Protein AF-A0AB72Z5K2-F1 (afdb_monomer_lite)

Structure (mmCIF, N/CA/C/O backbone):
data_AF-A0AB72Z5K2-F1
#
_entry.id   AF-A0AB72Z5K2-F1
#
loop_
_atom_site.group_PDB
_atom_site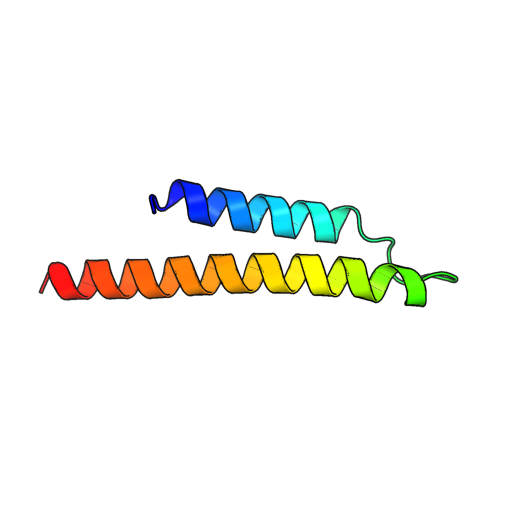.id
_atom_site.type_symbol
_atom_site.label_atom_id
_atom_site.label_alt_id
_atom_site.label_comp_id
_atom_site.label_asym_id
_atom_site.label_entity_id
_atom_site.label_seq_id
_atom_site.pdbx_PDB_ins_code
_atom_site.Cartn_x
_atom_site.Cartn_y
_atom_site.Cartn_z
_atom_site.occupancy
_atom_site.B_iso_or_equiv
_atom_site.auth_seq_id
_atom_site.auth_comp_id
_atom_site.auth_asym_id
_atom_site.auth_atom_id
_atom_site.pdbx_PDB_model_num
ATOM 1 N N . MET A 1 1 ? -0.010 -3.006 15.960 1.00 61.16 1 MET A N 1
ATOM 2 C CA . MET A 1 1 ? 0.567 -1.792 15.334 1.00 61.16 1 MET A CA 1
ATOM 3 C C . MET A 1 1 ? -0.383 -0.610 15.474 1.00 61.16 1 MET A C 1
ATOM 5 O O . MET A 1 1 ? -1.597 -0.792 15.363 1.00 61.16 1 MET A O 1
ATOM 9 N N . LYS A 1 2 ? 0.132 0.597 15.732 1.00 77.88 2 LYS A N 1
ATOM 10 C CA . LYS A 1 2 ? -0.675 1.833 15.739 1.00 77.88 2 LYS A CA 1
ATOM 11 C C . LYS A 1 2 ? -1.166 2.131 14.313 1.00 77.88 2 LYS A C 1
ATOM 13 O O . LYS A 1 2 ? -0.524 1.706 13.360 1.00 77.88 2 LYS A O 1
ATOM 18 N N . ILE A 1 3 ? -2.310 2.813 14.164 1.00 80.44 3 ILE A N 1
ATOM 19 C CA . ILE A 1 3 ? -2.853 3.170 12.831 1.00 80.44 3 ILE A CA 1
ATOM 20 C C . ILE A 1 3 ? -1.819 3.995 12.037 1.00 80.44 3 ILE A C 1
ATOM 22 O O . ILE A 1 3 ? -1.666 3.828 10.835 1.00 80.44 3 ILE A O 1
ATOM 26 N N . VAL A 1 4 ? -1.029 4.786 12.772 1.00 84.75 4 VAL A N 1
ATOM 27 C CA . VAL A 1 4 ? 0.091 5.604 12.300 1.00 84.75 4 VAL A CA 1
ATOM 28 C C . VAL A 1 4 ? 1.145 4.772 11.563 1.00 84.75 4 VAL A C 1
ATOM 30 O O . VAL A 1 4 ? 1.618 5.191 10.516 1.00 84.75 4 VAL A O 1
ATOM 33 N N . ASN A 1 5 ? 1.466 3.564 12.041 1.00 85.31 5 ASN A N 1
ATOM 34 C CA . ASN A 1 5 ? 2.430 2.688 11.366 1.00 85.31 5 ASN A CA 1
ATOM 35 C C . ASN A 1 5 ? 1.902 2.201 10.012 1.00 85.31 5 ASN A C 1
ATOM 37 O O . ASN A 1 5 ? 2.669 2.095 9.065 1.00 85.31 5 ASN A O 1
ATOM 41 N N . ALA A 1 6 ? 0.602 1.911 9.906 1.00 83.44 6 ALA A N 1
ATOM 42 C CA . ALA A 1 6 ? 0.014 1.489 8.638 1.00 83.44 6 ALA A CA 1
ATOM 43 C C . ALA A 1 6 ? -0.047 2.655 7.638 1.00 83.44 6 ALA A C 1
ATOM 45 O O . ALA A 1 6 ? 0.276 2.478 6.467 1.00 83.44 6 ALA A O 1
ATOM 46 N N . LEU A 1 7 ? -0.372 3.860 8.118 1.00 87.56 7 LEU A N 1
ATOM 47 C CA . LEU A 1 7 ? -0.355 5.076 7.306 1.00 87.56 7 LEU A CA 1
ATOM 48 C C . LEU A 1 7 ? 1.060 5.409 6.800 1.00 87.56 7 LEU A C 1
ATOM 50 O O . LEU A 1 7 ? 1.230 5.802 5.650 1.00 87.56 7 LEU A O 1
ATOM 54 N N . PHE A 1 8 ? 2.080 5.177 7.630 1.00 89.88 8 PHE A N 1
ATOM 55 C CA . PHE A 1 8 ? 3.485 5.326 7.252 1.00 89.88 8 PHE A CA 1
ATOM 56 C C . PHE A 1 8 ? 3.895 4.359 6.130 1.00 89.88 8 PHE A C 1
ATOM 58 O O . PHE A 1 8 ? 4.505 4.782 5.152 1.00 89.88 8 PHE A O 1
ATOM 65 N N . ILE A 1 9 ? 3.498 3.084 6.221 1.00 88.12 9 ILE A N 1
ATOM 66 C CA . ILE A 1 9 ? 3.773 2.071 5.186 1.00 88.12 9 ILE A CA 1
ATOM 67 C C . ILE A 1 9 ? 3.109 2.441 3.851 1.00 88.12 9 ILE A C 1
ATOM 69 O O . ILE A 1 9 ? 3.746 2.349 2.804 1.00 88.12 9 ILE A O 1
ATOM 73 N N . ILE A 1 10 ? 1.856 2.910 3.881 1.00 89.88 10 ILE A N 1
ATOM 74 C CA . ILE A 1 10 ? 1.150 3.375 2.675 1.00 89.88 10 ILE A CA 1
ATOM 75 C C . ILE A 1 10 ? 1.879 4.569 2.051 1.00 89.88 10 ILE A C 1
ATOM 77 O O . ILE A 1 10 ? 2.071 4.596 0.839 1.00 89.88 10 ILE A O 1
ATOM 81 N N . SER A 1 11 ? 2.329 5.523 2.871 1.00 90.62 11 SER A N 1
ATOM 82 C CA . SER A 1 11 ? 3.078 6.693 2.400 1.00 90.62 11 SER A CA 1
ATOM 83 C C . SER A 1 11 ? 4.374 6.293 1.683 1.00 90.62 11 SER A C 1
ATOM 85 O O . SER A 1 11 ? 4.649 6.776 0.588 1.00 90.62 11 SER A O 1
ATOM 87 N N . ILE A 1 12 ? 5.124 5.331 2.232 1.00 89.75 12 ILE A N 1
ATOM 88 C CA . ILE A 1 12 ? 6.325 4.782 1.580 1.00 89.75 12 ILE A CA 1
ATOM 89 C C . ILE A 1 12 ? 5.974 4.131 0.237 1.00 89.75 12 ILE A C 1
ATOM 91 O O . ILE A 1 12 ? 6.638 4.398 -0.762 1.00 89.75 12 ILE A O 1
ATOM 95 N N . GLY A 1 13 ? 4.920 3.311 0.190 1.00 87.06 13 GLY A N 1
ATOM 96 C CA . GLY A 1 13 ? 4.471 2.677 -1.051 1.00 87.06 13 GLY A CA 1
ATOM 97 C C . GLY A 1 13 ? 4.091 3.694 -2.135 1.00 87.06 13 GLY A C 1
ATOM 98 O O . GLY A 1 13 ? 4.476 3.533 -3.291 1.00 87.06 13 GLY A O 1
ATOM 99 N N . LEU A 1 14 ? 3.415 4.784 -1.758 1.00 88.19 14 LEU A N 1
ATOM 100 C CA . LEU A 1 14 ? 3.068 5.880 -2.668 1.00 88.19 14 LEU A CA 1
ATOM 101 C C . LEU A 1 14 ? 4.302 6.642 -3.170 1.00 88.19 14 LEU A C 1
ATOM 103 O O . LEU A 1 14 ? 4.362 6.973 -4.353 1.00 88.19 14 LEU A O 1
ATOM 107 N N . ILE A 1 15 ? 5.302 6.873 -2.314 1.00 88.44 15 ILE A N 1
ATOM 108 C CA . ILE A 1 15 ? 6.578 7.487 -2.718 1.00 88.44 15 ILE A CA 1
ATOM 109 C C . ILE A 1 15 ? 7.297 6.600 -3.742 1.00 88.44 15 ILE A C 1
ATOM 111 O O . ILE A 1 15 ? 7.763 7.101 -4.762 1.00 88.44 15 ILE A O 1
ATOM 115 N N . ILE A 1 16 ? 7.340 5.282 -3.525 1.00 84.50 16 ILE A N 1
ATOM 116 C CA . ILE A 1 16 ? 7.951 4.330 -4.471 1.00 84.50 16 ILE A CA 1
ATOM 117 C C . ILE A 1 16 ? 7.248 4.388 -5.835 1.00 84.50 16 ILE A C 1
ATOM 119 O O . ILE A 1 16 ? 7.908 4.410 -6.874 1.00 84.50 16 ILE A O 1
ATOM 123 N N . ILE A 1 17 ? 5.914 4.463 -5.844 1.00 84.25 17 ILE A N 1
ATOM 124 C CA . ILE A 1 17 ? 5.135 4.609 -7.081 1.00 84.25 17 ILE A CA 1
ATOM 125 C C . ILE A 1 17 ? 5.453 5.945 -7.767 1.00 84.25 17 ILE A C 1
ATOM 1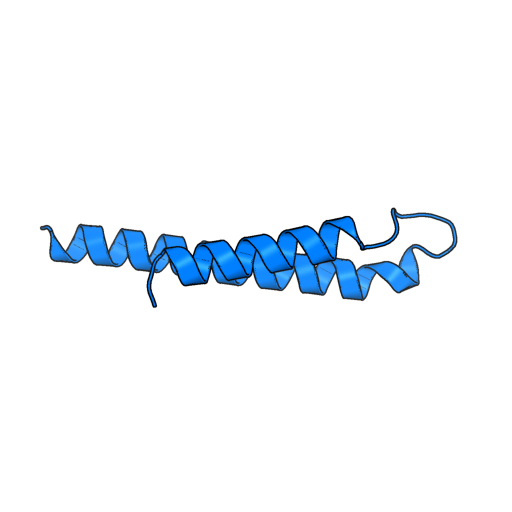27 O O . ILE A 1 17 ? 5.652 5.968 -8.976 1.00 84.25 17 ILE A O 1
ATOM 131 N N . MET A 1 18 ? 5.558 7.044 -7.014 1.00 81.06 18 MET A N 1
ATOM 132 C CA . MET A 1 18 ? 5.861 8.374 -7.557 1.00 81.06 18 MET A CA 1
ATOM 133 C C . MET A 1 18 ? 7.265 8.465 -8.178 1.00 81.06 18 MET A C 1
ATOM 135 O O . MET A 1 18 ? 7.451 9.162 -9.171 1.00 81.06 18 MET A O 1
ATOM 139 N N . PHE A 1 19 ? 8.243 7.748 -7.618 1.00 79.06 19 PHE A N 1
ATOM 140 C CA . PHE A 1 19 ? 9.600 7.648 -8.168 1.00 79.06 19 PHE A CA 1
ATOM 141 C C . PHE A 1 19 ? 9.740 6.599 -9.276 1.00 79.06 19 PHE A C 1
ATOM 143 O O . PHE A 1 19 ? 10.796 6.521 -9.904 1.00 79.06 19 PHE A O 1
ATOM 150 N N . SER A 1 20 ? 8.706 5.793 -9.532 1.00 71.38 20 SER A N 1
ATOM 151 C CA . SER A 1 20 ? 8.723 4.836 -10.635 1.00 71.38 20 SER A CA 1
ATOM 152 C C . SER A 1 20 ? 8.669 5.603 -11.963 1.00 71.38 20 SER A C 1
ATOM 154 O O . SER A 1 20 ? 7.709 6.342 -12.184 1.00 71.38 20 SER A O 1
ATOM 156 N N . PRO A 1 21 ? 9.659 5.447 -12.864 1.00 64.69 21 PRO A N 1
ATOM 157 C CA . PRO A 1 21 ? 9.655 6.118 -14.158 1.00 64.69 21 PRO A CA 1
ATOM 158 C C . PRO A 1 21 ? 8.363 5.828 -14.926 1.00 64.69 21 PRO A C 1
ATOM 160 O O . PRO A 1 21 ? 8.024 4.661 -15.160 1.00 64.69 21 PRO A O 1
ATOM 163 N N . SER A 1 22 ? 7.655 6.892 -15.313 1.00 61.81 22 SER A N 1
ATOM 164 C CA . SER A 1 22 ? 6.439 6.831 -16.124 1.00 61.81 22 SER A CA 1
ATOM 165 C C . SER A 1 22 ? 6.693 6.004 -17.382 1.00 61.81 22 SER A C 1
ATOM 167 O O . SER A 1 22 ? 7.684 6.241 -18.069 1.00 61.81 22 SER A O 1
ATOM 169 N N . TYR A 1 23 ? 5.806 5.042 -17.660 1.00 58.16 23 TYR A N 1
ATOM 170 C CA . TYR A 1 23 ? 5.823 4.123 -18.805 1.00 58.16 23 TYR A CA 1
ATOM 171 C C . TYR A 1 23 ? 6.270 4.811 -20.116 1.00 58.16 23 TYR A C 1
ATOM 173 O O . TYR A 1 23 ? 5.462 5.383 -20.843 1.00 58.16 23 TYR A O 1
ATOM 181 N N . GLY A 1 24 ? 7.574 4.771 -20.397 1.00 61.84 24 GLY A N 1
ATOM 182 C CA . GLY A 1 24 ? 8.232 5.316 -21.589 1.00 61.84 24 GLY A CA 1
ATOM 183 C C . GLY A 1 24 ? 9.135 4.260 -22.231 1.00 61.84 24 GLY A C 1
ATOM 184 O O . GLY A 1 24 ? 8.939 3.070 -22.002 1.00 61.84 24 GLY A O 1
ATOM 185 N N . LYS A 1 25 ? 10.148 4.661 -23.011 1.00 55.22 25 LYS A N 1
ATOM 186 C CA . LYS A 1 25 ? 11.033 3.736 -23.758 1.00 55.22 25 LYS A CA 1
ATOM 187 C C . LYS A 1 25 ? 11.748 2.685 -22.875 1.00 55.22 25 LYS A C 1
ATOM 189 O O . LYS A 1 25 ? 12.060 1.608 -23.368 1.00 55.22 25 LYS A O 1
ATOM 194 N N . ASP A 1 26 ? 11.895 2.964 -21.576 1.00 63.44 26 ASP A N 1
ATOM 195 C CA . ASP A 1 26 ? 12.459 2.074 -20.541 1.00 63.44 26 ASP A CA 1
ATOM 196 C C . ASP A 1 26 ? 11.392 1.464 -19.602 1.00 63.44 26 ASP A C 1
ATOM 198 O O . ASP A 1 26 ? 11.705 0.887 -18.560 1.00 63.44 26 ASP A O 1
ATOM 202 N N . GLY A 1 27 ? 10.109 1.584 -19.956 1.00 58.12 27 GLY A N 1
ATOM 203 C CA . GLY A 1 27 ? 8.960 1.280 -19.099 1.00 58.12 27 GLY A CA 1
ATOM 204 C C . GLY A 1 27 ? 8.870 -0.168 -18.621 1.00 58.12 27 GLY A C 1
ATOM 205 O O . GLY A 1 27 ? 8.187 -0.433 -17.642 1.00 58.12 27 GLY A O 1
ATOM 206 N N . MET A 1 28 ? 9.584 -1.102 -19.256 1.00 60.97 28 MET A N 1
ATOM 207 C CA . MET A 1 28 ? 9.661 -2.499 -18.816 1.00 60.97 28 MET A CA 1
ATOM 208 C C 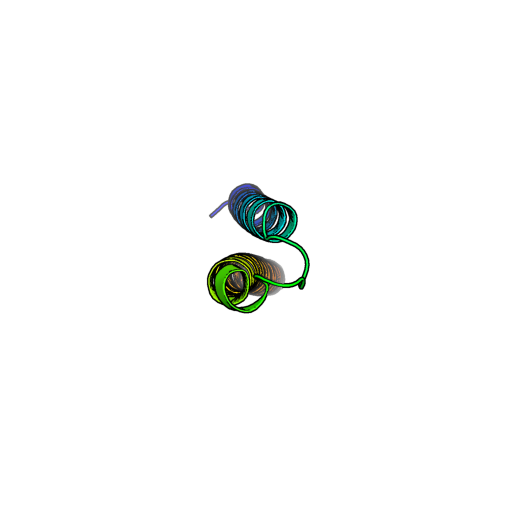. MET A 1 28 ? 10.540 -2.671 -17.562 1.00 60.97 28 MET A C 1
ATOM 210 O O . MET A 1 28 ? 10.278 -3.552 -16.745 1.00 60.97 28 MET A O 1
ATOM 214 N N . ALA A 1 29 ? 11.540 -1.802 -17.366 1.00 64.31 29 ALA A N 1
ATOM 215 C CA . ALA A 1 29 ? 12.433 -1.833 -16.207 1.00 64.31 29 ALA A CA 1
ATOM 216 C C . ALA A 1 29 ? 11.810 -1.192 -14.953 1.00 64.31 29 ALA A C 1
ATOM 218 O O . ALA A 1 29 ? 12.210 -1.515 -13.836 1.00 64.31 29 ALA A O 1
ATOM 219 N N . SER A 1 30 ? 10.815 -0.313 -15.115 1.00 69.50 30 SER A N 1
ATOM 220 C CA . SER A 1 30 ? 10.118 0.338 -13.999 1.00 69.50 30 SER A CA 1
ATOM 221 C C . SER A 1 30 ? 8.927 -0.461 -13.457 1.00 69.50 30 SER A C 1
ATOM 223 O O . SER A 1 30 ? 8.507 -0.215 -12.326 1.00 69.50 30 SER A O 1
ATOM 225 N N . VAL A 1 31 ? 8.433 -1.470 -14.189 1.00 76.94 31 VAL A N 1
ATOM 226 C CA . VAL A 1 31 ? 7.315 -2.333 -13.752 1.00 76.94 31 VAL A CA 1
ATOM 227 C C . VAL A 1 31 ? 7.572 -3.022 -12.406 1.00 76.94 31 VAL A C 1
ATOM 229 O O . VAL A 1 31 ? 6.692 -2.948 -11.549 1.00 76.94 31 VAL A O 1
ATOM 232 N N . PRO A 1 32 ? 8.739 -3.647 -12.139 1.00 83.25 32 PRO A N 1
ATOM 233 C CA . PRO A 1 32 ? 8.980 -4.305 -10.854 1.00 83.25 32 PRO A CA 1
ATOM 234 C C . PRO A 1 32 ? 8.920 -3.334 -9.668 1.00 83.25 32 PRO A C 1
ATOM 236 O O . PRO A 1 32 ? 8.383 -3.677 -8.613 1.00 83.25 32 PRO A O 1
ATOM 239 N N . LEU A 1 33 ? 9.422 -2.106 -9.844 1.00 82.44 33 LEU A N 1
ATOM 240 C CA . LEU A 1 33 ? 9.406 -1.070 -8.807 1.00 82.44 33 LEU A CA 1
ATOM 241 C C . LEU A 1 33 ? 7.971 -0.614 -8.511 1.00 82.44 33 LEU A C 1
ATOM 243 O O . LEU A 1 33 ? 7.566 -0.519 -7.352 1.00 82.44 33 LEU A O 1
ATOM 247 N N . LEU A 1 34 ? 7.184 -0.428 -9.571 1.00 82.94 34 LEU A N 1
ATOM 248 C CA . LEU A 1 34 ? 5.786 -0.016 -9.506 1.00 82.94 34 LEU A CA 1
ATOM 249 C C . LEU A 1 34 ? 4.919 -1.096 -8.842 1.00 82.94 34 LEU A C 1
ATOM 251 O O . LEU A 1 34 ? 4.144 -0.790 -7.938 1.00 82.94 34 LEU A O 1
ATOM 255 N N . VAL A 1 35 ? 5.109 -2.368 -9.215 1.00 86.75 35 VAL A N 1
ATOM 256 C CA . VAL A 1 35 ? 4.443 -3.530 -8.596 1.00 86.75 35 VAL A CA 1
ATOM 257 C C . VAL A 1 35 ? 4.810 -3.650 -7.119 1.00 86.75 35 VAL A C 1
ATOM 259 O O . VAL A 1 35 ? 3.934 -3.889 -6.288 1.00 86.75 35 VAL A O 1
ATOM 262 N N . THR A 1 36 ? 6.080 -3.434 -6.774 1.00 88.12 36 THR A N 1
ATOM 263 C CA . THR A 1 36 ? 6.538 -3.452 -5.378 1.00 88.12 36 THR A CA 1
ATOM 264 C C . THR A 1 36 ? 5.868 -2.343 -4.567 1.00 88.12 36 THR A C 1
ATOM 266 O O . THR A 1 36 ? 5.315 -2.615 -3.501 1.00 88.12 36 THR A O 1
ATOM 269 N N . GLY A 1 37 ? 5.839 -1.112 -5.086 1.00 86.94 37 GLY A N 1
ATOM 270 C CA . GLY A 1 37 ? 5.134 0.003 -4.450 1.00 86.94 37 GLY A CA 1
ATOM 271 C C . GLY A 1 37 ? 3.645 -0.293 -4.240 1.00 86.94 37 GLY A C 1
ATOM 272 O O . GLY A 1 37 ? 3.116 -0.088 -3.146 1.00 86.94 37 GLY A O 1
ATOM 273 N N . LEU A 1 38 ? 2.983 -0.874 -5.244 1.00 89.06 38 LEU A N 1
ATOM 274 C CA . LEU A 1 38 ? 1.567 -1.249 -5.182 1.00 89.06 38 LEU A CA 1
ATOM 275 C C . LEU A 1 38 ? 1.292 -2.353 -4.151 1.00 89.06 38 LEU A C 1
ATOM 277 O O . LEU A 1 38 ? 0.324 -2.262 -3.393 1.00 89.06 38 LEU A O 1
ATOM 281 N N . ALA A 1 39 ? 2.160 -3.364 -4.072 1.00 90.81 39 ALA A N 1
ATOM 282 C CA . ALA A 1 39 ? 2.069 -4.429 -3.076 1.00 90.81 39 ALA A CA 1
ATOM 283 C C . ALA A 1 39 ? 2.201 -3.879 -1.646 1.00 90.81 39 ALA A C 1
ATOM 285 O O . ALA A 1 39 ? 1.421 -4.246 -0.765 1.00 90.81 39 ALA A O 1
ATOM 286 N N . VAL A 1 40 ? 3.134 -2.949 -1.422 1.00 90.81 40 VAL A N 1
ATOM 287 C CA . VAL A 1 40 ? 3.325 -2.289 -0.120 1.00 90.81 40 VAL A CA 1
ATOM 288 C C . VAL A 1 40 ? 2.081 -1.486 0.283 1.00 90.81 40 VAL A C 1
ATOM 290 O O . VAL A 1 40 ? 1.617 -1.607 1.422 1.00 90.81 40 VAL A O 1
ATOM 293 N N . VAL A 1 41 ? 1.486 -0.726 -0.646 1.00 91.75 41 VAL A N 1
ATOM 294 C CA . VAL A 1 41 ? 0.229 0.007 -0.401 1.00 91.75 41 VAL A CA 1
ATOM 295 C C . VAL A 1 41 ? -0.919 -0.951 -0.068 1.00 91.75 41 VAL A C 1
ATOM 297 O O . VAL A 1 41 ? -1.643 -0.727 0.905 1.00 91.75 41 VAL A O 1
ATOM 300 N N . LEU A 1 42 ? -1.067 -2.043 -0.825 1.00 92.00 42 LEU A N 1
ATOM 301 C CA . LEU A 1 42 ? -2.105 -3.053 -0.597 1.00 92.00 42 LEU A CA 1
ATOM 302 C C . LEU A 1 42 ? -2.000 -3.682 0.795 1.00 92.00 42 LEU A C 1
ATOM 304 O O . LEU A 1 42 ? -3.006 -3.774 1.500 1.00 92.00 42 LEU A O 1
ATOM 308 N N . ILE A 1 43 ? -0.792 -4.058 1.222 1.00 90.38 43 ILE A N 1
ATOM 309 C CA . ILE A 1 43 ? -0.553 -4.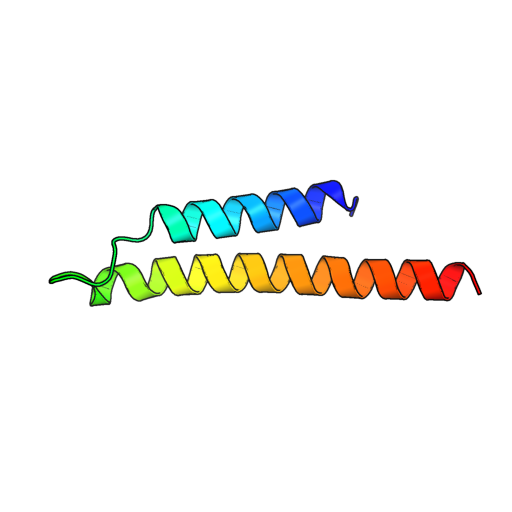617 2.560 1.00 90.38 43 ILE A CA 1
ATOM 310 C C . ILE A 1 43 ? -0.954 -3.603 3.638 1.00 90.38 43 ILE A C 1
ATOM 312 O O . ILE A 1 43 ? -1.657 -3.960 4.588 1.00 90.38 43 ILE A O 1
ATOM 316 N N . GLY A 1 44 ? -0.569 -2.333 3.476 1.00 88.38 44 GLY A N 1
ATOM 317 C CA . GLY A 1 44 ? -0.962 -1.257 4.386 1.00 88.38 44 GLY A CA 1
ATOM 318 C C . GLY A 1 44 ? -2.484 -1.088 4.488 1.00 88.38 44 GLY A C 1
ATOM 319 O O . GLY A 1 44 ? -3.029 -1.028 5.595 1.00 88.38 44 GLY A O 1
ATOM 320 N N . CYS A 1 45 ? -3.185 -1.092 3.352 1.00 88.62 45 CYS A N 1
ATOM 321 C CA . CYS A 1 45 ? -4.645 -0.997 3.292 1.00 88.62 45 CYS A CA 1
ATOM 322 C C . CYS A 1 45 ? -5.341 -2.191 3.959 1.00 88.62 45 CYS A C 1
ATOM 324 O O . CYS A 1 45 ? -6.238 -1.993 4.782 1.00 88.62 45 CYS A O 1
ATOM 326 N N . VAL A 1 46 ? -4.910 -3.423 3.669 1.00 89.88 46 VAL A N 1
ATOM 327 C CA . VAL A 1 46 ? -5.456 -4.634 4.308 1.00 89.88 46 VAL A CA 1
ATOM 328 C C . VAL A 1 46 ? -5.275 -4.562 5.823 1.00 89.88 46 VAL A C 1
ATOM 330 O O . VAL A 1 46 ? -6.208 -4.857 6.573 1.00 89.88 46 VAL A O 1
ATOM 333 N N . PHE A 1 47 ? -4.116 -4.098 6.292 1.00 87.12 47 PHE A N 1
ATOM 334 C CA . PHE A 1 47 ? -3.847 -3.957 7.719 1.00 87.12 47 PHE A CA 1
ATOM 335 C C . PHE A 1 47 ? -4.776 -2.937 8.394 1.00 87.12 47 PHE A C 1
ATOM 337 O O . PHE A 1 47 ? -5.282 -3.197 9.489 1.00 87.12 47 PHE A O 1
ATOM 344 N N . ILE A 1 48 ? -5.047 -1.799 7.741 1.00 87.44 48 ILE A N 1
ATOM 345 C CA . ILE A 1 48 ? -6.013 -0.798 8.225 1.00 87.44 48 ILE A CA 1
ATOM 346 C C . ILE A 1 48 ? -7.417 -1.394 8.292 1.00 87.44 48 ILE A C 1
ATOM 348 O O . ILE A 1 48 ? -8.070 -1.284 9.330 1.00 87.44 48 ILE A O 1
ATOM 352 N N . VAL A 1 49 ? -7.872 -2.056 7.227 1.00 87.25 49 VAL A N 1
ATOM 353 C CA . VAL A 1 49 ? -9.217 -2.645 7.168 1.00 87.25 49 VAL A CA 1
ATOM 354 C C . VAL A 1 49 ? -9.393 -3.705 8.253 1.00 87.25 49 VAL A C 1
ATOM 356 O O . VAL A 1 49 ? -10.379 -3.666 8.989 1.00 87.25 49 VAL A O 1
ATOM 359 N N . LEU A 1 50 ? -8.433 -4.619 8.409 1.00 87.44 50 LEU A N 1
ATOM 360 C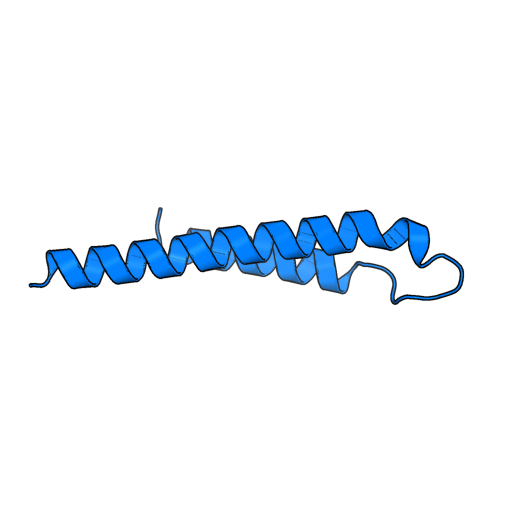 CA . LEU A 1 50 ? -8.471 -5.637 9.461 1.00 87.44 50 LEU A CA 1
ATOM 361 C C . LEU A 1 50 ? -8.497 -5.005 10.850 1.00 87.44 50 LEU A C 1
ATOM 363 O O . LEU A 1 50 ? -9.276 -5.433 11.702 1.00 87.44 50 LEU A O 1
ATOM 367 N N . LYS A 1 51 ? -7.694 -3.962 11.073 1.00 82.88 51 LYS A N 1
ATOM 368 C CA . LYS A 1 51 ? -7.656 -3.276 12.360 1.00 82.88 51 LYS A CA 1
ATOM 369 C C . LYS A 1 51 ? -8.971 -2.556 12.664 1.00 82.88 51 LYS A C 1
ATOM 371 O O . LYS A 1 51 ? -9.492 -2.749 13.753 1.00 82.88 51 LYS A O 1
ATOM 376 N N . ILE A 1 52 ? -9.538 -1.811 11.711 1.00 83.75 52 ILE A N 1
ATOM 377 C CA . ILE A 1 52 ? -10.846 -1.145 11.857 1.00 83.75 52 ILE A CA 1
ATOM 378 C C . ILE A 1 52 ? -11.948 -2.173 12.131 1.00 83.75 52 ILE A C 1
ATOM 380 O O . ILE A 1 52 ? -12.805 -1.949 12.985 1.00 83.75 52 ILE A O 1
ATOM 384 N N . ARG A 1 53 ? -11.931 -3.317 11.433 1.00 84.06 53 ARG A N 1
ATOM 385 C CA . ARG A 1 53 ? -12.894 -4.402 11.675 1.00 84.06 53 ARG A CA 1
ATOM 386 C C . ARG A 1 53 ? -12.734 -5.007 13.068 1.00 84.06 53 ARG A C 1
ATOM 388 O O . ARG A 1 53 ? -13.747 -5.315 13.686 1.00 84.06 53 ARG A O 1
ATOM 395 N N . LYS A 1 54 ? -11.502 -5.156 13.568 1.00 80.06 54 LYS A N 1
ATOM 396 C CA . LYS A 1 54 ? -11.241 -5.651 14.928 1.00 80.06 54 LYS A CA 1
ATOM 397 C C . LYS A 1 54 ? -11.719 -4.661 15.989 1.00 80.06 54 LYS A C 1
ATOM 399 O O . LYS A 1 54 ? -12.442 -5.066 16.886 1.00 80.06 54 LYS A O 1
ATOM 404 N N . ASP A 1 55 ? -11.405 -3.379 15.815 1.00 76.06 55 ASP A N 1
ATOM 405 C CA . ASP A 1 55 ? -11.841 -2.290 16.701 1.00 76.06 55 ASP A CA 1
ATOM 406 C C . ASP A 1 55 ? -13.376 -2.213 16.775 1.00 76.06 55 ASP A C 1
ATOM 408 O O . ASP A 1 55 ? -13.953 -2.142 17.854 1.00 76.06 55 ASP A O 1
ATOM 412 N N . LYS A 1 56 ? -14.068 -2.340 15.630 1.00 72.19 56 LYS A N 1
ATOM 413 C CA . LYS A 1 56 ? -15.541 -2.407 15.596 1.00 72.19 56 LYS A CA 1
ATOM 414 C C . LYS A 1 56 ? -16.119 -3.642 16.292 1.00 72.19 56 LYS A C 1
ATOM 416 O O . LYS A 1 56 ? -17.230 -3.557 16.804 1.00 72.19 56 LYS A O 1
ATOM 421 N N . LYS A 1 57 ? -15.409 -4.774 16.268 1.00 69.25 57 LYS A N 1
ATOM 422 C CA . LYS A 1 57 ? -15.851 -6.034 16.887 1.00 69.25 57 LYS A CA 1
ATOM 423 C C . LYS A 1 57 ? -15.597 -6.063 18.396 1.00 69.25 57 LYS A C 1
ATOM 425 O O . LYS A 1 57 ? -16.288 -6.779 19.093 1.00 69.25 57 LYS A O 1
ATOM 430 N N . GLU A 1 58 ? -14.613 -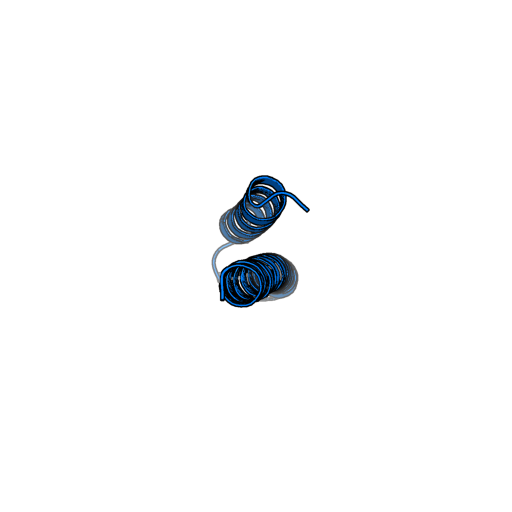5.308 18.877 1.00 68.12 58 GLU A N 1
ATOM 431 C CA . GLU A 1 58 ? -14.293 -5.159 20.305 1.00 68.12 58 GLU A CA 1
ATOM 432 C C . GLU A 1 58 ? -15.203 -4.130 21.000 1.00 68.12 58 GLU A C 1
ATOM 434 O O . GLU A 1 58 ? -15.342 -4.135 22.217 1.00 68.12 58 GLU A O 1
ATOM 439 N N . LYS A 1 59 ? -15.847 -3.252 20.218 1.00 57.25 59 LYS A N 1
ATOM 440 C CA . LYS A 1 59 ? -16.787 -2.226 20.695 1.00 57.25 59 LYS A CA 1
ATOM 441 C C . LYS A 1 59 ? -18.267 -2.647 20.663 1.00 57.25 59 LYS A C 1
ATOM 443 O O . LYS A 1 59 ? -19.118 -1.808 20.953 1.00 57.25 59 LYS A O 1
ATOM 448 N N . ASN A 1 60 ? -18.563 -3.884 20.253 1.00 49.84 60 ASN A N 1
ATOM 449 C CA . ASN A 1 60 ? -19.878 -4.541 20.330 1.00 49.84 60 ASN A CA 1
ATOM 450 C C . ASN A 1 60 ? -19.808 -5.653 21.373 1.00 49.84 60 ASN A C 1
ATOM 452 O O . ASN A 1 60 ? -20.815 -5.836 22.083 1.00 49.84 60 ASN A O 1
#

InterPro domains:
  IPR021524 Protein of unknown function DUF3188 [PF11384] (5-54)

pLDDT: mean 79.38, std 11.43, range [49.84, 92.0]

Sequence (60 aa):
MKIVNALFIISIGLIIIMFSPSYGKDGMASVPLLVTGLAVVLIGCVFIVLKIRKDKKEKN

Organism: NCBI:txid1002366

Secondary structure (DSSP, 8-state):
--HHHHHHHHHHHHHHHHHSPPSSTTHHHHHHHHHHHHHHHHHHHHHHHHHHHHHHHH--

Radius of gyration: 15.03 Å; chains: 1; bounding box: 32×14×44 Å

Foldseek 3Di:
DPLVVLVVQLVVLVVQLVPQPDCDPCNVVSVVSNVVSVVSNVVSVVVNVVVVVVVVVVVD